Protein AF-A0A443N334-F1 (afdb_monomer_lite)

InterPro domains:
  IPR001878 Zinc finger, CCHC-type [PF00098] (125-140)
  IPR001878 Zinc finger, CCHC-type [PS50158] (126-140)
  IPR001878 Zinc finger, CCHC-type [SM00343] (126-142)
  IPR036875 Zinc finger, CCHC-type superfamily [SSF57756] (116-149)

Organism: NCBI:txid337451

Foldseek 3Di:
DLVVVCVVVVLCCLQPPDQQDDDDPPDDPVSNVVNVSNQVSQVVSLVSLLVVDDPVLNVVFDDDSGSNVSVVSSVVVVVVVVVVVVVVVVVPPDDDDDDDDDDDDDDDDDDDDDDDDDDDPPPFDAAPPPRHGDDYVLPDPVNVVVCVVVVHPDPPDDD

pLDDT: mean 74.27, std 21.25, range [29.14, 95.31]

Radius of gyration: 31.24 Å; chains: 1; bounding box: 69×46×81 Å

Structure (mmCIF, N/CA/C/O backbone):
data_AF-A0A443N334-F1
#
_entry.id   AF-A0A443N334-F1
#
loop_
_atom_site.group_PDB
_atom_site.id
_atom_site.type_symbol
_atom_site.label_atom_id
_atom_site.label_alt_id
_atom_site.label_comp_id
_atom_site.label_asym_id
_atom_site.label_entity_id
_atom_site.label_seq_id
_atom_site.pdbx_PDB_ins_code
_atom_site.Cartn_x
_atom_site.Cartn_y
_atom_site.Cartn_z
_atom_site.occupancy
_atom_site.B_iso_or_equiv
_atom_site.auth_seq_id
_atom_site.auth_comp_id
_atom_site.auth_asym_id
_atom_site.auth_atom_id
_atom_site.pdbx_PDB_model_num
ATOM 1 N N . MET A 1 1 ? 2.244 -10.534 11.794 1.00 71.75 1 MET A N 1
ATOM 2 C CA . MET A 1 1 ? 1.943 -11.153 10.482 1.00 71.75 1 MET A CA 1
ATOM 3 C C . MET A 1 1 ? 2.358 -10.271 9.314 1.00 71.75 1 MET A C 1
ATOM 5 O O . MET A 1 1 ? 3.073 -10.779 8.472 1.00 71.75 1 MET A O 1
ATOM 9 N N . LEU A 1 2 ? 1.988 -8.980 9.267 1.00 85.75 2 LEU A N 1
ATOM 10 C CA . LEU A 1 2 ? 2.371 -8.086 8.160 1.00 85.75 2 LEU A CA 1
ATOM 11 C C . LEU A 1 2 ? 3.886 -8.073 7.875 1.00 85.75 2 LEU A C 1
ATOM 13 O O . LEU A 1 2 ? 4.286 -8.418 6.773 1.00 85.75 2 LEU A O 1
ATOM 17 N N . LEU A 1 3 ? 4.708 -7.707 8.866 1.00 86.12 3 LEU A N 1
ATOM 18 C CA . LEU A 1 3 ? 6.162 -7.605 8.681 1.00 86.12 3 LEU A CA 1
ATOM 19 C C . LEU A 1 3 ? 6.791 -8.961 8.334 1.00 86.12 3 LEU A C 1
ATOM 21 O O . LEU A 1 3 ? 7.568 -9.049 7.400 1.00 86.12 3 LEU A O 1
ATOM 25 N N . LEU A 1 4 ? 6.351 -10.038 8.995 1.00 88.06 4 LEU A N 1
ATOM 26 C CA . LEU A 1 4 ? 6.811 -11.398 8.691 1.00 88.06 4 LEU A CA 1
ATOM 27 C C . LEU A 1 4 ? 6.523 -11.808 7.240 1.00 88.06 4 LEU A C 1
ATOM 29 O O . LEU A 1 4 ? 7.359 -12.449 6.619 1.00 88.06 4 LEU A O 1
ATOM 33 N N . ALA A 1 5 ? 5.359 -11.443 6.694 1.00 88.12 5 ALA A N 1
ATOM 34 C CA . ALA A 1 5 ? 5.014 -11.745 5.307 1.00 88.12 5 ALA A CA 1
ATOM 35 C C . ALA A 1 5 ? 5.846 -10.929 4.305 1.00 88.12 5 ALA A C 1
ATOM 37 O O . ALA A 1 5 ? 6.155 -11.433 3.234 1.00 88.12 5 ALA A O 1
ATOM 38 N N . ILE A 1 6 ? 6.201 -9.687 4.642 1.00 91.12 6 ILE A N 1
ATOM 39 C CA . ILE A 1 6 ? 7.043 -8.828 3.796 1.00 91.12 6 ILE A CA 1
ATOM 40 C C . ILE A 1 6 ? 8.465 -9.393 3.738 1.00 91.12 6 ILE A C 1
ATOM 42 O O . ILE A 1 6 ? 8.977 -9.591 2.638 1.00 91.12 6 ILE A O 1
ATOM 46 N N . THR A 1 7 ? 9.033 -9.750 4.893 1.00 91.50 7 THR A N 1
ATOM 47 C CA . THR A 1 7 ? 10.376 -10.337 4.979 1.00 91.50 7 THR A CA 1
ATOM 48 C C . THR A 1 7 ? 10.450 -11.726 4.362 1.00 91.50 7 THR A C 1
ATOM 50 O O . THR A 1 7 ? 11.375 -12.024 3.622 1.00 91.50 7 THR A O 1
ATOM 53 N N . TYR A 1 8 ? 9.443 -12.576 4.583 1.00 90.69 8 TYR A N 1
ATOM 54 C CA . TYR A 1 8 ? 9.399 -13.907 3.968 1.00 90.69 8 TYR A CA 1
ATOM 55 C C . TYR A 1 8 ? 9.336 -13.867 2.431 1.00 90.69 8 TYR A C 1
ATOM 57 O O . TYR A 1 8 ? 9.735 -14.822 1.772 1.00 90.69 8 TYR A O 1
ATOM 65 N N . LEU A 1 9 ? 8.804 -12.785 1.859 1.00 90.62 9 LEU A N 1
ATOM 66 C CA . LEU A 1 9 ? 8.667 -12.605 0.414 1.00 90.62 9 LEU A CA 1
ATOM 67 C C . LEU A 1 9 ? 9.794 -11.752 -0.197 1.00 90.62 9 LEU A C 1
ATOM 69 O O . LEU A 1 9 ? 9.680 -11.378 -1.366 1.00 90.62 9 LEU A O 1
ATOM 73 N N . ASP A 1 10 ? 10.839 -11.423 0.569 1.00 89.50 10 ASP A N 1
ATOM 74 C CA . ASP A 1 10 ? 11.967 -10.579 0.149 1.00 89.50 10 ASP A CA 1
ATOM 75 C C . ASP A 1 10 ? 11.525 -9.216 -0.424 1.00 89.50 10 ASP A C 1
ATOM 77 O O . ASP A 1 10 ? 12.042 -8.724 -1.434 1.00 89.50 10 ASP A O 1
ATOM 81 N N . LEU A 1 11 ? 10.513 -8.605 0.200 1.00 91.69 11 LEU A N 1
ATOM 82 C CA . LEU A 1 11 ? 9.928 -7.336 -0.243 1.00 91.69 11 LEU A CA 1
ATOM 83 C C . LEU A 1 11 ? 10.442 -6.118 0.541 1.00 91.69 11 LEU A C 1
ATOM 85 O O . LEU A 1 11 ? 9.994 -5.000 0.272 1.00 91.69 11 LEU A O 1
ATOM 89 N N . ASP A 1 12 ? 11.374 -6.307 1.480 1.00 90.38 12 ASP A N 1
ATOM 90 C CA . ASP A 1 12 ? 11.877 -5.245 2.365 1.00 90.38 12 ASP A CA 1
ATOM 91 C C . ASP A 1 12 ? 12.544 -4.093 1.599 1.00 90.38 12 ASP A C 1
ATOM 93 O O . ASP A 1 12 ? 12.478 -2.946 2.035 1.00 90.38 12 ASP A O 1
ATOM 97 N N . MET A 1 13 ? 13.048 -4.338 0.381 1.00 89.94 13 MET A N 1
ATOM 98 C CA . MET A 1 13 ? 13.572 -3.283 -0.503 1.00 89.94 13 MET A CA 1
ATOM 99 C C . MET A 1 13 ? 12.576 -2.140 -0.756 1.00 89.94 13 MET A C 1
ATOM 101 O O . MET A 1 13 ? 12.978 -1.001 -0.966 1.00 89.94 13 MET A O 1
ATOM 105 N N . ALA A 1 14 ? 11.267 -2.410 -0.704 1.00 91.00 14 ALA A N 1
ATOM 106 C CA . ALA A 1 14 ? 10.242 -1.381 -0.862 1.00 91.00 14 ALA A CA 1
ATOM 107 C C . ALA A 1 14 ? 10.022 -0.523 0.398 1.00 91.00 14 ALA A C 1
ATOM 109 O O . ALA A 1 14 ? 9.350 0.507 0.326 1.00 91.00 14 ALA A O 1
ATOM 110 N N . LEU A 1 15 ? 10.529 -0.963 1.552 1.00 90.25 15 LEU A N 1
ATOM 111 C CA . LEU A 1 15 ? 10.452 -0.253 2.830 1.00 90.25 15 LEU A CA 1
ATOM 112 C C . LEU A 1 15 ? 11.782 0.415 3.201 1.00 90.25 15 LEU A C 1
ATOM 114 O O . LEU A 1 15 ? 11.776 1.499 3.794 1.00 90.25 15 LEU A O 1
ATOM 118 N N . ASP A 1 16 ? 12.909 -0.192 2.838 1.00 87.62 16 ASP A N 1
ATOM 119 C CA . ASP A 1 16 ? 14.238 0.275 3.231 1.00 87.62 16 ASP A CA 1
ATOM 120 C C . ASP A 1 16 ? 14.835 1.259 2.221 1.00 87.62 16 ASP A C 1
ATOM 122 O O . ASP A 1 16 ? 15.339 2.313 2.620 1.00 87.62 16 ASP A O 1
ATOM 126 N N . GLU A 1 17 ? 14.709 0.976 0.922 1.00 80.56 17 GLU A N 1
ATOM 127 C CA . GLU A 1 17 ? 15.352 1.768 -0.127 1.00 80.56 17 GLU A CA 1
ATOM 128 C C . GLU A 1 17 ? 14.495 2.963 -0.579 1.00 80.56 17 GLU A C 1
ATOM 130 O O . GLU A 1 17 ? 13.267 2.853 -0.705 1.00 80.56 17 GLU A O 1
ATOM 135 N N . PRO A 1 18 ? 15.116 4.125 -0.868 1.00 81.50 18 PRO A N 1
ATOM 136 C CA . PRO A 1 18 ? 14.411 5.234 -1.494 1.00 81.50 18 PRO A CA 1
ATOM 137 C C . PRO A 1 18 ? 13.920 4.835 -2.890 1.00 81.50 18 PRO A C 1
ATOM 139 O O . PRO A 1 18 ? 14.555 4.038 -3.580 1.00 81.50 18 PRO A O 1
ATOM 142 N N . LYS A 1 19 ? 12.800 5.428 -3.330 1.00 86.81 19 LYS A N 1
ATOM 143 C CA . LYS A 1 19 ? 12.254 5.209 -4.678 1.00 86.81 19 LYS A CA 1
ATOM 144 C C . LYS A 1 19 ? 13.364 5.449 -5.715 1.00 86.81 19 LYS A C 1
ATOM 146 O O . LYS A 1 19 ? 13.864 6.574 -5.784 1.00 86.81 19 LYS A O 1
ATOM 151 N N . PRO A 1 20 ? 13.739 4.437 -6.518 1.00 87.38 20 PRO A N 1
ATOM 152 C CA . PRO A 1 20 ? 14.776 4.592 -7.520 1.00 87.38 20 PRO A CA 1
ATOM 153 C C . PRO A 1 20 ? 14.336 5.604 -8.575 1.00 87.38 20 PRO A C 1
ATOM 155 O O . PRO A 1 20 ? 13.142 5.766 -8.864 1.00 87.38 20 PRO A O 1
ATOM 158 N N . THR A 1 21 ? 15.313 6.293 -9.157 1.00 87.81 21 THR A N 1
ATOM 159 C CA . THR A 1 21 ? 15.070 7.220 -10.259 1.00 87.81 21 THR A CA 1
ATOM 160 C C . THR A 1 21 ? 14.495 6.467 -11.453 1.00 87.81 21 THR A C 1
ATOM 162 O O . THR A 1 21 ? 14.814 5.303 -11.700 1.00 87.81 21 THR A O 1
ATOM 165 N N . MET A 1 22 ? 13.592 7.125 -12.181 1.00 89.00 22 MET A N 1
ATOM 166 C CA . MET A 1 22 ? 13.020 6.545 -13.390 1.00 89.00 22 MET A CA 1
ATOM 167 C C . MET A 1 22 ? 14.150 6.285 -14.401 1.00 89.00 22 MET A C 1
ATOM 169 O O . MET A 1 22 ? 14.895 7.221 -14.702 1.00 89.00 22 MET A O 1
ATOM 173 N N . PRO A 1 23 ? 14.297 5.052 -14.917 1.00 90.19 23 PRO A N 1
ATOM 174 C CA . PRO A 1 23 ? 15.331 4.746 -15.888 1.00 90.19 23 PRO A CA 1
ATOM 175 C C . PRO A 1 23 ? 15.113 5.526 -17.181 1.00 90.19 23 PRO A C 1
ATOM 177 O O . PRO A 1 23 ? 13.975 5.778 -17.582 1.00 90.19 23 PRO A O 1
ATOM 180 N N . THR A 1 24 ? 16.210 5.857 -17.849 1.00 92.31 24 THR A N 1
ATOM 181 C CA . THR A 1 24 ? 16.201 6.482 -19.177 1.00 92.31 24 THR A CA 1
ATOM 182 C C . THR A 1 24 ? 16.582 5.458 -20.245 1.00 92.31 24 THR A C 1
ATOM 184 O O . THR A 1 24 ? 16.994 4.337 -19.926 1.00 92.31 24 THR A O 1
ATOM 187 N N . ASP A 1 25 ? 16.487 5.827 -21.524 1.00 86.94 25 ASP A N 1
ATOM 188 C CA . ASP A 1 25 ? 16.931 4.962 -22.628 1.00 86.94 25 ASP A CA 1
ATOM 189 C C . ASP A 1 25 ? 18.434 4.636 -22.538 1.00 86.94 25 ASP A C 1
ATOM 191 O O . ASP A 1 25 ? 18.850 3.541 -22.920 1.00 86.94 25 ASP A O 1
ATOM 195 N N . ALA A 1 26 ? 19.222 5.521 -21.916 1.00 91.44 26 ALA A N 1
ATOM 196 C CA . ALA A 1 26 ? 20.650 5.339 -21.662 1.00 91.44 26 ALA A CA 1
ATOM 197 C C . ALA A 1 26 ? 20.977 4.468 -20.432 1.00 91.44 26 ALA A C 1
ATOM 199 O O . ALA A 1 26 ? 22.125 4.058 -20.282 1.00 91.44 26 ALA A O 1
ATOM 200 N N . SER A 1 27 ? 20.005 4.185 -19.555 1.00 92.50 27 SER A N 1
ATOM 201 C CA . SER A 1 27 ? 20.235 3.363 -18.357 1.00 92.50 27 SER A CA 1
ATOM 202 C C . SER A 1 27 ? 20.701 1.955 -18.718 1.00 92.50 27 SER A C 1
ATOM 204 O O . SER A 1 27 ? 20.387 1.440 -19.789 1.00 92.50 27 SER A O 1
ATOM 206 N N . SER A 1 28 ? 21.418 1.288 -17.822 1.00 93.19 28 SER A N 1
ATOM 207 C CA . SER A 1 28 ? 21.817 -0.101 -18.054 1.00 93.19 28 SER A CA 1
ATOM 208 C C . SER A 1 28 ? 20.613 -1.053 -17.980 1.00 93.19 28 SER A C 1
ATOM 210 O O . SER A 1 28 ? 19.525 -0.715 -17.496 1.00 93.19 28 SER A O 1
ATOM 212 N N . VAL A 1 29 ? 20.780 -2.274 -18.495 1.00 92.62 29 VAL A N 1
ATOM 213 C CA . VAL A 1 29 ? 19.759 -3.327 -18.357 1.00 92.62 29 VAL A CA 1
ATOM 214 C C . VAL A 1 29 ? 19.517 -3.648 -16.878 1.00 92.62 29 VAL A C 1
ATOM 216 O O . VAL A 1 29 ? 18.362 -3.772 -16.469 1.00 92.62 29 VAL A O 1
ATOM 219 N N . ASP A 1 30 ? 20.578 -3.688 -16.073 1.00 91.25 30 ASP A N 1
ATOM 220 C CA . ASP A 1 30 ? 20.505 -3.993 -14.642 1.00 91.25 30 ASP A CA 1
ATOM 221 C C . ASP A 1 30 ? 19.816 -2.879 -13.843 1.00 91.25 30 ASP A C 1
ATOM 223 O O . ASP A 1 30 ? 18.969 -3.154 -12.995 1.00 91.25 30 ASP A O 1
ATOM 227 N N . GLU A 1 31 ? 20.081 -1.608 -14.161 1.00 90.75 31 GLU A N 1
ATOM 228 C CA . GLU A 1 31 ? 19.387 -0.464 -13.553 1.00 90.75 31 GLU A CA 1
ATOM 229 C C . GLU A 1 31 ? 17.880 -0.513 -13.826 1.00 90.75 31 GLU A C 1
ATOM 231 O O . GLU A 1 31 ? 17.057 -0.348 -12.920 1.00 90.75 31 GLU A O 1
ATOM 236 N N . ARG A 1 32 ? 17.502 -0.806 -15.077 1.00 91.31 32 ARG A N 1
ATOM 237 C CA . ARG A 1 32 ? 16.100 -0.990 -15.471 1.00 91.31 32 ARG A CA 1
ATOM 238 C C . ARG A 1 32 ? 15.462 -2.179 -14.755 1.00 91.31 32 ARG A C 1
ATOM 240 O O . ARG A 1 32 ? 14.304 -2.092 -14.338 1.00 91.31 32 ARG A O 1
ATOM 247 N N . ALA A 1 33 ? 16.189 -3.284 -14.602 1.00 91.94 33 ALA A N 1
ATOM 248 C CA . ALA A 1 33 ? 15.713 -4.461 -13.883 1.00 91.94 33 ALA A CA 1
ATOM 249 C C . ALA A 1 33 ? 15.471 -4.153 -12.396 1.00 91.94 33 ALA A C 1
ATOM 251 O O . ALA A 1 33 ? 14.398 -4.476 -11.877 1.00 91.94 33 ALA A O 1
ATOM 252 N N . ASN A 1 34 ? 16.406 -3.460 -11.745 1.00 90.50 34 ASN A N 1
ATOM 253 C CA . ASN A 1 34 ? 16.302 -3.051 -10.345 1.00 90.50 34 ASN A CA 1
ATOM 254 C C . ASN A 1 34 ? 15.120 -2.107 -10.113 1.00 90.50 34 ASN A C 1
ATOM 256 O O . ASN A 1 34 ? 14.294 -2.369 -9.237 1.00 90.50 34 ASN A O 1
ATOM 260 N N . TYR A 1 35 ? 14.956 -1.079 -10.953 1.00 92.19 35 TYR A N 1
ATOM 261 C CA . TYR A 1 35 ? 13.794 -0.187 -10.889 1.00 92.19 35 TYR A CA 1
ATOM 262 C C . TYR A 1 35 ? 12.474 -0.962 -10.988 1.00 92.19 35 TYR A C 1
ATOM 264 O O . TYR A 1 35 ? 11.571 -0.801 -10.165 1.00 92.19 35 TYR A O 1
ATOM 272 N N . ASN A 1 36 ? 12.359 -1.855 -11.974 1.00 92.12 36 ASN A N 1
ATOM 273 C CA . ASN A 1 36 ? 11.147 -2.648 -12.168 1.00 92.12 36 ASN A CA 1
ATOM 274 C C . ASN A 1 36 ? 10.877 -3.599 -10.997 1.00 92.12 36 ASN A C 1
ATOM 276 O O . ASN A 1 36 ? 9.717 -3.792 -10.619 1.00 92.12 36 ASN A O 1
ATOM 280 N N . ARG A 1 37 ? 11.928 -4.193 -10.420 1.00 92.38 37 ARG A N 1
ATOM 281 C CA . ARG A 1 37 ? 11.829 -5.042 -9.228 1.00 92.38 37 ARG A CA 1
ATOM 282 C C . ARG A 1 37 ? 11.300 -4.241 -8.043 1.00 92.38 37 ARG A C 1
ATOM 284 O O . ARG A 1 37 ? 10.315 -4.663 -7.437 1.00 92.38 37 ARG A O 1
ATOM 291 N N . TRP A 1 38 ? 11.861 -3.060 -7.799 1.00 94.56 38 TRP A N 1
ATOM 292 C CA . TRP A 1 38 ? 11.420 -2.160 -6.738 1.00 94.56 38 TRP A CA 1
ATOM 293 C C . TRP A 1 38 ? 9.954 -1.740 -6.915 1.00 94.56 38 TRP A C 1
ATOM 295 O O . TRP A 1 38 ? 9.151 -1.874 -5.994 1.00 94.56 38 TRP A O 1
ATOM 305 N N . ILE A 1 39 ? 9.546 -1.325 -8.122 1.00 94.25 39 ILE A N 1
ATOM 306 C CA . ILE A 1 39 ? 8.157 -0.915 -8.404 1.00 94.25 39 ILE A CA 1
ATOM 307 C C . ILE A 1 39 ? 7.168 -2.057 -8.150 1.00 94.25 39 ILE A C 1
ATOM 309 O O . ILE A 1 39 ? 6.086 -1.833 -7.596 1.00 94.25 39 ILE A O 1
ATOM 313 N N . LYS A 1 40 ? 7.518 -3.284 -8.553 1.00 94.12 40 LYS A N 1
ATOM 314 C CA . LYS A 1 40 ? 6.697 -4.473 -8.293 1.00 94.12 40 LYS A CA 1
ATOM 315 C C . LYS A 1 40 ? 6.603 -4.750 -6.796 1.00 94.12 40 LYS A C 1
ATOM 317 O O . LYS A 1 40 ? 5.488 -4.899 -6.297 1.00 94.12 40 LYS A O 1
ATOM 322 N N . ALA A 1 41 ? 7.735 -4.761 -6.092 1.00 94.94 41 ALA A N 1
ATOM 323 C CA . ALA A 1 41 ? 7.775 -4.992 -4.653 1.00 94.94 41 ALA A CA 1
ATOM 324 C C . ALA A 1 41 ? 6.914 -3.965 -3.906 1.00 94.94 41 ALA A C 1
ATOM 326 O O . ALA A 1 41 ? 6.008 -4.336 -3.161 1.00 94.94 41 ALA A O 1
ATOM 327 N N . ASN A 1 42 ? 7.083 -2.680 -4.218 1.00 95.31 42 ASN A N 1
ATOM 328 C CA . ASN A 1 42 ? 6.319 -1.584 -3.637 1.00 95.31 42 ASN A CA 1
ATOM 329 C C . ASN A 1 42 ? 4.800 -1.749 -3.820 1.00 95.31 42 ASN A C 1
ATOM 331 O O . ASN A 1 42 ? 4.038 -1.631 -2.860 1.00 95.31 42 ASN A O 1
ATOM 335 N N . LYS A 1 43 ? 4.338 -2.119 -5.023 1.00 94.81 43 LYS A N 1
ATOM 336 C CA . LYS A 1 43 ? 2.910 -2.392 -5.273 1.00 94.81 43 LYS A CA 1
ATOM 337 C C . LYS A 1 43 ? 2.378 -3.559 -4.437 1.00 94.81 43 LYS A C 1
ATOM 339 O O . LYS A 1 43 ? 1.259 -3.481 -3.922 1.00 94.81 43 LYS A O 1
ATOM 344 N N . VAL A 1 44 ? 3.153 -4.636 -4.309 1.00 94.44 44 VAL A N 1
ATOM 345 C CA . VAL A 1 44 ? 2.759 -5.810 -3.516 1.00 94.44 44 VAL A CA 1
ATOM 346 C C . VAL A 1 44 ? 2.689 -5.450 -2.034 1.00 94.44 44 VAL A C 1
ATOM 348 O O . VAL A 1 44 ? 1.681 -5.746 -1.390 1.00 94.44 44 VAL A O 1
ATOM 351 N N . VAL A 1 45 ? 3.682 -4.733 -1.506 1.00 94.62 45 VAL A N 1
ATOM 352 C CA . VAL A 1 45 ? 3.691 -4.293 -0.106 1.00 94.62 45 VAL A CA 1
ATOM 353 C C . VAL A 1 45 ? 2.515 -3.364 0.191 1.00 94.62 45 VAL A C 1
ATOM 355 O O . VAL A 1 45 ? 1.801 -3.596 1.166 1.00 94.62 45 VAL A O 1
ATOM 358 N N . ILE A 1 46 ? 2.214 -2.391 -0.680 1.00 93.44 46 ILE A N 1
ATOM 359 C CA . ILE A 1 46 ? 1.014 -1.546 -0.546 1.00 93.44 46 ILE A CA 1
ATOM 360 C C . ILE A 1 46 ? -0.247 -2.406 -0.442 1.00 93.44 46 ILE A C 1
ATOM 362 O O . ILE A 1 46 ? -1.108 -2.141 0.399 1.00 93.44 46 ILE A O 1
ATOM 366 N N . ARG A 1 47 ? -0.373 -3.456 -1.263 1.00 91.88 47 ARG A N 1
ATOM 367 C CA . ARG A 1 47 ? -1.532 -4.359 -1.238 1.00 91.88 47 ARG A CA 1
ATOM 368 C C . ARG A 1 47 ? -1.614 -5.147 0.069 1.00 91.88 47 ARG A C 1
ATOM 370 O O . ARG A 1 47 ? -2.707 -5.249 0.625 1.00 91.88 47 ARG A O 1
ATOM 377 N N . ILE A 1 48 ? -0.488 -5.664 0.563 1.00 92.12 48 ILE A N 1
ATOM 378 C CA . ILE A 1 48 ? -0.392 -6.379 1.846 1.00 92.12 48 ILE A CA 1
ATOM 379 C C . ILE A 1 48 ? -0.798 -5.447 2.993 1.00 92.12 48 ILE A C 1
ATOM 381 O O . ILE A 1 48 ? -1.717 -5.767 3.748 1.00 92.12 48 ILE A O 1
ATOM 385 N N . ILE A 1 49 ? -0.188 -4.260 3.070 1.00 91.19 49 ILE A N 1
ATOM 386 C CA . ILE A 1 49 ? -0.482 -3.235 4.079 1.00 91.19 49 ILE A CA 1
ATOM 387 C C . ILE A 1 49 ? -1.959 -2.856 4.048 1.00 91.19 49 ILE A C 1
ATOM 389 O O . ILE A 1 49 ? -2.664 -2.997 5.048 1.00 91.19 49 ILE A O 1
ATOM 393 N N . THR A 1 50 ? -2.460 -2.464 2.882 1.00 90.00 50 THR A N 1
ATOM 394 C CA . THR A 1 50 ? -3.845 -2.021 2.704 1.00 90.00 50 THR A CA 1
ATOM 395 C C . THR A 1 50 ? -4.855 -3.110 3.078 1.00 90.00 50 THR A C 1
ATOM 397 O O . THR A 1 50 ? -5.925 -2.795 3.599 1.00 90.00 50 THR A O 1
ATOM 400 N N . ASN A 1 51 ? -4.554 -4.389 2.824 1.00 88.75 51 ASN A N 1
ATOM 401 C CA . ASN A 1 51 ? -5.420 -5.522 3.178 1.00 88.75 51 ASN A CA 1
ATOM 402 C C . ASN A 1 51 ? -5.311 -5.957 4.640 1.00 88.75 51 ASN A C 1
ATOM 404 O O . ASN A 1 51 ? -6.253 -6.561 5.145 1.00 88.75 51 ASN A O 1
ATOM 408 N N . SER A 1 52 ? -4.213 -5.631 5.319 1.00 87.94 52 SER A N 1
ATOM 409 C CA . SER A 1 52 ? -4.040 -5.930 6.743 1.00 87.94 52 SER A CA 1
ATOM 410 C C . SER A 1 52 ? -4.864 -5.015 7.657 1.00 87.94 52 SER A C 1
ATOM 412 O O . SER A 1 52 ? -5.191 -5.397 8.779 1.00 87.94 52 SER A O 1
ATOM 414 N N . ILE A 1 53 ? -5.232 -3.822 7.176 1.00 86.56 53 ILE A N 1
ATOM 415 C CA . ILE A 1 53 ? -6.049 -2.853 7.913 1.00 86.56 53 ILE A CA 1
ATOM 416 C C . ILE A 1 53 ? -7.542 -2.976 7.577 1.00 86.56 53 ILE A C 1
ATOM 418 O O . ILE A 1 53 ? -7.937 -3.317 6.457 1.00 86.56 53 ILE A O 1
ATOM 422 N N . SER A 1 54 ? -8.398 -2.660 8.554 1.00 82.62 54 SER A N 1
ATOM 423 C CA . SER A 1 54 ? -9.854 -2.681 8.371 1.00 82.62 54 SER A CA 1
ATOM 424 C C . SER A 1 54 ? -10.309 -1.621 7.362 1.00 82.62 54 SER A C 1
ATOM 426 O O . SER A 1 54 ? -9.692 -0.563 7.219 1.00 82.62 54 SER A O 1
ATOM 428 N N . ARG A 1 55 ? -11.433 -1.869 6.670 1.00 78.56 55 ARG A N 1
ATOM 429 C CA . ARG A 1 55 ? -11.979 -0.927 5.669 1.00 78.56 55 ARG A CA 1
ATOM 430 C C . ARG A 1 55 ? -12.259 0.462 6.253 1.00 78.56 55 ARG A C 1
ATOM 432 O O . ARG A 1 55 ? -12.115 1.451 5.545 1.00 78.56 55 ARG A O 1
ATOM 439 N N . THR A 1 56 ? -12.619 0.529 7.532 1.00 79.38 56 THR A N 1
ATOM 440 C CA . THR A 1 56 ? -12.874 1.782 8.254 1.00 79.38 56 THR A CA 1
ATOM 441 C C . THR A 1 56 ? -11.617 2.646 8.353 1.00 79.38 56 THR A C 1
ATOM 443 O O . THR A 1 56 ? -11.674 3.845 8.093 1.00 79.38 56 THR A O 1
ATOM 446 N N . ILE A 1 57 ? -10.475 2.030 8.676 1.00 77.44 57 ILE A N 1
ATOM 447 C CA . ILE A 1 57 ? -9.177 2.718 8.735 1.00 77.44 57 ILE A CA 1
ATOM 448 C C . ILE A 1 57 ? -8.708 3.044 7.314 1.00 77.44 57 ILE A C 1
ATOM 450 O O . ILE A 1 57 ? -8.322 4.174 7.039 1.00 77.44 57 ILE A O 1
ATOM 454 N N . ARG A 1 58 ? -8.849 2.094 6.378 1.00 79.81 58 ARG A N 1
ATOM 455 C CA . ARG A 1 58 ? -8.494 2.285 4.964 1.00 79.81 58 ARG A CA 1
ATOM 456 C C . ARG A 1 58 ? -9.165 3.513 4.341 1.00 79.81 58 ARG A C 1
ATOM 458 O O . ARG A 1 58 ? -8.527 4.211 3.572 1.00 79.81 58 ARG A O 1
ATOM 465 N N . GLY A 1 59 ? -10.436 3.770 4.650 1.00 76.06 59 GLY A N 1
ATOM 466 C CA . GLY A 1 59 ? -11.159 4.932 4.120 1.00 76.06 59 GLY A CA 1
ATOM 467 C C . GLY A 1 59 ? -10.744 6.274 4.734 1.00 76.06 59 GLY A C 1
ATOM 468 O O . GLY A 1 59 ? -11.121 7.311 4.202 1.00 76.06 59 GLY A O 1
ATOM 469 N N . SER A 1 60 ? -10.003 6.256 5.846 1.00 79.50 60 SER A N 1
ATOM 470 C CA . SER A 1 60 ? -9.541 7.462 6.546 1.00 79.50 60 SER A CA 1
ATOM 471 C C . SER A 1 60 ? -8.124 7.880 6.145 1.00 79.50 60 SER A C 1
ATOM 473 O O . SER A 1 60 ? -7.734 9.009 6.417 1.00 79.50 60 SER A O 1
ATOM 475 N N . ILE A 1 61 ? -7.355 6.982 5.524 1.00 82.56 61 ILE A N 1
ATOM 476 C CA . ILE A 1 61 ? -5.953 7.210 5.165 1.00 82.56 61 ILE A CA 1
ATOM 477 C C . ILE A 1 61 ? -5.866 7.463 3.663 1.00 82.56 61 ILE A C 1
ATOM 479 O O . ILE A 1 61 ? -6.382 6.690 2.856 1.00 82.56 61 ILE A O 1
ATOM 483 N N . GLU A 1 62 ? -5.203 8.551 3.286 1.00 83.00 62 GLU A N 1
ATOM 484 C CA . GLU A 1 62 ? -4.939 8.867 1.885 1.00 83.00 62 GLU A CA 1
ATOM 485 C C . GLU A 1 62 ? -4.069 7.791 1.228 1.00 83.00 62 GLU A C 1
ATOM 487 O O . GLU A 1 62 ? -3.100 7.306 1.817 1.00 83.00 62 GLU A O 1
ATOM 492 N N . ALA A 1 63 ? -4.369 7.452 -0.027 1.00 82.00 63 ALA A N 1
ATOM 493 C CA . ALA A 1 63 ? -3.517 6.559 -0.800 1.00 82.00 63 ALA A CA 1
ATOM 494 C C . ALA A 1 63 ? -2.123 7.183 -0.993 1.00 82.00 63 ALA A C 1
ATOM 496 O O . ALA A 1 63 ? -2.004 8.361 -1.333 1.00 82.00 63 ALA A O 1
ATOM 497 N N . LYS A 1 64 ? -1.070 6.383 -0.797 1.00 88.38 64 LYS A N 1
ATOM 498 C CA . LYS A 1 64 ? 0.322 6.779 -1.044 1.00 88.38 64 LYS A CA 1
ATOM 499 C C . LYS A 1 64 ? 0.932 5.878 -2.114 1.00 88.38 64 LYS A C 1
ATOM 501 O O . LYS A 1 64 ? 0.621 4.690 -2.183 1.00 88.38 64 LYS A O 1
ATOM 506 N N . GLU A 1 65 ? 1.791 6.456 -2.952 1.00 88.69 65 GLU A N 1
ATOM 507 C CA . GLU A 1 65 ? 2.511 5.715 -3.995 1.00 88.69 65 GLU A CA 1
ATOM 508 C C . GLU A 1 65 ? 3.659 4.872 -3.441 1.00 88.69 65 GLU A C 1
ATOM 510 O O . GLU A 1 65 ? 4.059 3.906 -4.084 1.00 88.69 65 GLU A O 1
ATOM 515 N N . ASN A 1 66 ? 4.196 5.243 -2.278 1.00 91.88 66 ASN A N 1
ATOM 516 C CA . ASN A 1 66 ? 5.287 4.553 -1.605 1.00 91.88 66 ASN A CA 1
ATOM 517 C C . ASN A 1 66 ? 4.743 3.756 -0.409 1.00 91.88 66 ASN A C 1
ATOM 519 O O . ASN A 1 66 ? 4.006 4.282 0.429 1.00 91.88 66 ASN A O 1
ATOM 523 N N . ALA A 1 67 ? 5.112 2.480 -0.345 1.00 92.69 67 ALA A N 1
ATOM 524 C CA . ALA A 1 67 ? 4.765 1.554 0.719 1.00 92.69 67 ALA A CA 1
ATOM 525 C C . ALA A 1 67 ? 5.253 2.024 2.094 1.00 92.69 67 ALA A C 1
ATOM 527 O O . ALA A 1 67 ? 4.514 1.894 3.071 1.00 92.69 67 ALA A O 1
ATOM 528 N N . LYS A 1 68 ? 6.463 2.590 2.165 1.00 92.25 68 LYS A N 1
ATOM 529 C CA . LYS A 1 68 ? 7.056 3.129 3.392 1.00 92.25 68 LYS A CA 1
ATOM 530 C C . LYS A 1 68 ? 6.211 4.268 3.952 1.00 92.25 68 LYS A C 1
ATOM 532 O O . LYS A 1 68 ? 5.794 4.217 5.104 1.00 92.25 68 LYS A O 1
ATOM 537 N N . ASP A 1 69 ? 5.874 5.238 3.106 1.00 91.88 69 ASP A N 1
ATOM 538 C CA . ASP A 1 69 ? 5.068 6.397 3.504 1.00 91.88 69 ASP A CA 1
ATOM 539 C C . ASP A 1 69 ? 3.659 5.975 3.938 1.00 91.88 69 ASP A C 1
ATOM 541 O O . ASP A 1 69 ? 3.118 6.497 4.913 1.00 91.88 69 ASP A O 1
ATOM 545 N N . LEU A 1 70 ? 3.065 4.993 3.247 1.00 91.94 70 LEU A N 1
ATOM 546 C CA . LEU A 1 70 ? 1.779 4.419 3.641 1.00 91.94 70 LEU A CA 1
ATOM 547 C C . LEU A 1 70 ? 1.857 3.751 5.020 1.00 91.94 70 LEU A C 1
ATOM 549 O O . LEU A 1 70 ? 0.953 3.922 5.839 1.00 91.94 70 LEU A O 1
ATOM 553 N N . LEU A 1 71 ? 2.914 2.975 5.267 1.00 91.19 71 LEU A N 1
ATOM 554 C CA . LEU A 1 71 ? 3.117 2.278 6.533 1.00 91.19 71 LEU A CA 1
ATOM 555 C C . LEU A 1 71 ? 3.257 3.268 7.693 1.00 91.19 71 LEU A C 1
ATOM 557 O O . LEU A 1 71 ? 2.608 3.089 8.722 1.00 91.19 71 LEU A O 1
ATOM 561 N N . GLU A 1 72 ? 4.060 4.315 7.517 1.00 91.50 72 GLU A N 1
ATOM 562 C CA . GLU A 1 72 ? 4.246 5.356 8.530 1.00 91.50 72 GLU A CA 1
ATOM 563 C C . GLU A 1 72 ? 2.958 6.152 8.775 1.00 91.50 72 GLU A C 1
ATOM 565 O O . GLU A 1 72 ? 2.587 6.376 9.928 1.00 91.50 72 GLU A O 1
ATOM 570 N N . ALA A 1 73 ? 2.196 6.481 7.726 1.00 90.75 73 ALA A N 1
ATOM 571 C CA . ALA A 1 73 ? 0.891 7.129 7.875 1.00 90.75 73 ALA A CA 1
ATOM 572 C C . ALA A 1 73 ? -0.103 6.274 8.683 1.00 90.75 73 ALA A C 1
ATOM 574 O O . ALA A 1 73 ? -0.836 6.794 9.526 1.00 90.75 73 ALA A O 1
ATOM 575 N N . ILE A 1 74 ? -0.113 4.954 8.465 1.00 89.50 74 ILE A N 1
ATOM 576 C CA . ILE A 1 74 ? -0.951 4.023 9.233 1.00 89.50 74 ILE A CA 1
ATOM 577 C C . ILE A 1 74 ? -0.509 3.957 10.693 1.00 89.50 74 ILE A C 1
ATOM 579 O O . ILE A 1 74 ? -1.362 4.005 11.579 1.00 89.50 74 ILE A O 1
ATOM 583 N N . LYS A 1 75 ? 0.799 3.853 10.957 1.00 90.06 75 LYS A N 1
ATOM 584 C CA . LYS A 1 75 ? 1.329 3.846 12.329 1.00 90.06 75 LYS A CA 1
ATOM 585 C C . LYS A 1 75 ? 0.950 5.131 13.070 1.00 90.06 75 LYS A C 1
ATOM 587 O O . LYS A 1 75 ? 0.502 5.054 14.211 1.00 90.06 75 LYS A O 1
ATOM 592 N N . ALA A 1 76 ? 1.062 6.285 12.412 1.00 90.50 76 ALA A N 1
ATOM 593 C CA . ALA A 1 76 ? 0.684 7.574 12.982 1.00 90.50 76 ALA A CA 1
ATOM 594 C C . ALA A 1 76 ? -0.821 7.655 13.308 1.00 90.50 76 ALA A C 1
ATOM 596 O O . ALA A 1 76 ? -1.182 7.998 14.432 1.00 90.50 76 ALA A O 1
ATOM 597 N N . ASP A 1 77 ? -1.707 7.270 12.379 1.00 87.81 77 ASP A N 1
ATOM 598 C CA . ASP A 1 77 ? -3.162 7.250 12.620 1.00 87.81 77 ASP A CA 1
ATOM 599 C C . ASP A 1 77 ? -3.543 6.298 13.769 1.00 87.81 77 ASP A C 1
ATOM 601 O O . ASP A 1 77 ? -4.387 6.625 14.606 1.00 87.81 77 ASP A O 1
ATOM 605 N N . GLN A 1 78 ? -2.899 5.131 13.855 1.00 87.88 78 GLN A N 1
ATOM 606 C CA . GLN A 1 78 ? -3.114 4.189 14.955 1.00 87.88 78 GLN A CA 1
ATOM 607 C C . GLN A 1 78 ? -2.679 4.767 16.303 1.00 87.88 78 GLN A C 1
ATOM 609 O O . GLN A 1 78 ? -3.418 4.641 17.283 1.00 87.88 78 GLN A O 1
ATOM 614 N N . GLU A 1 79 ? -1.522 5.424 16.354 1.00 89.81 79 GLU A N 1
ATOM 615 C CA . GLU A 1 79 ? -1.009 6.038 17.576 1.00 89.81 79 GLU A CA 1
ATOM 616 C C . GLU A 1 79 ? -1.890 7.205 18.036 1.00 89.81 79 GLU A C 1
ATOM 618 O O . GLU A 1 79 ? -2.277 7.273 19.203 1.00 89.81 79 GLU A O 1
ATOM 623 N N . GLU A 1 80 ? -2.331 8.069 17.120 1.00 88.12 80 GLU A N 1
ATOM 624 C CA . GLU A 1 80 ? -3.290 9.124 17.452 1.00 88.12 80 GLU A CA 1
ATOM 625 C C . GLU A 1 80 ? -4.597 8.569 18.031 1.00 88.12 80 GLU A C 1
ATOM 627 O O . GLU A 1 80 ? -5.173 9.141 18.962 1.00 88.12 80 GLU A O 1
ATOM 632 N N . ARG A 1 81 ? -5.100 7.458 17.478 1.00 87.06 81 ARG A N 1
ATOM 633 C CA . ARG A 1 81 ? -6.302 6.788 17.992 1.00 87.06 81 ARG A CA 1
ATOM 634 C C . ARG A 1 81 ? -6.061 6.184 19.369 1.00 87.06 81 ARG A C 1
ATOM 636 O O . ARG A 1 81 ? -6.952 6.284 20.212 1.00 87.06 81 ARG A O 1
ATOM 643 N N . ARG A 1 82 ? -4.882 5.600 19.611 1.00 89.69 82 ARG A N 1
ATOM 644 C CA . ARG A 1 82 ? -4.483 5.075 20.924 1.00 89.69 82 ARG A CA 1
ATOM 645 C C . ARG A 1 82 ? -4.473 6.188 21.968 1.00 89.69 82 ARG A C 1
ATOM 647 O O . ARG A 1 82 ? -5.143 6.057 22.988 1.00 89.69 82 ARG A O 1
ATOM 654 N N . LEU A 1 83 ? -3.823 7.313 21.671 1.00 89.62 83 LEU A N 1
ATOM 655 C CA . LEU A 1 83 ? -3.762 8.477 22.560 1.00 89.62 83 LEU A CA 1
AT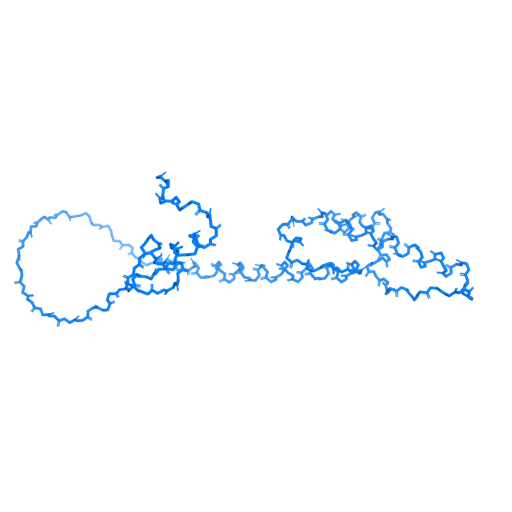OM 656 C C . LEU A 1 83 ? -5.156 9.052 22.858 1.00 89.62 83 LEU A C 1
ATOM 658 O O . LEU A 1 83 ? -5.467 9.366 24.007 1.00 89.62 83 LEU A O 1
ATOM 662 N N . LYS A 1 84 ? -6.036 9.144 21.848 1.00 87.88 84 LYS A N 1
ATOM 663 C CA . LYS A 1 84 ? -7.434 9.579 22.033 1.00 87.88 84 LYS A CA 1
ATOM 664 C C . LYS A 1 84 ? -8.230 8.602 22.908 1.00 87.88 84 LYS A C 1
ATOM 666 O O . LYS A 1 84 ? -9.020 9.048 23.738 1.00 87.88 84 LYS A O 1
ATOM 671 N N . ALA A 1 85 ? -8.018 7.293 22.755 1.00 85.19 85 ALA A N 1
ATOM 672 C CA . ALA A 1 85 ? -8.667 6.277 23.581 1.00 85.19 85 ALA A CA 1
ATOM 673 C C . ALA A 1 85 ? -8.170 6.314 25.038 1.00 85.19 85 ALA A C 1
ATOM 675 O O . ALA A 1 85 ? -8.980 6.263 25.960 1.00 85.19 85 ALA A O 1
ATOM 676 N N . GLU A 1 86 ? -6.866 6.481 25.265 1.00 80.94 86 GLU A N 1
ATOM 677 C CA . GLU A 1 86 ? -6.283 6.626 26.607 1.00 80.94 86 GLU A CA 1
ATOM 678 C C . GLU A 1 86 ? -6.735 7.916 27.295 1.00 80.94 86 GLU A C 1
ATOM 680 O O . GLU A 1 86 ? -7.154 7.888 28.453 1.00 80.94 86 GLU A O 1
ATOM 685 N N . GLY A 1 87 ? -6.762 9.036 26.568 1.00 69.44 87 GLY A N 1
ATOM 686 C CA . GLY A 1 87 ? -7.328 10.296 27.053 1.00 69.44 87 GLY A CA 1
ATOM 687 C C . GLY A 1 87 ? -8.821 10.206 27.392 1.00 69.44 87 GLY A C 1
ATOM 688 O O . GLY A 1 87 ? -9.308 10.964 28.222 1.00 69.44 87 GLY A O 1
ATOM 689 N N . GLN A 1 88 ? -9.556 9.263 26.798 1.00 59.09 88 GLN A N 1
ATOM 690 C CA . GLN A 1 88 ? -10.962 9.011 27.118 1.00 59.09 88 GLN A CA 1
ATOM 691 C C . GLN A 1 88 ? -11.134 8.033 28.295 1.00 59.09 88 GLN A C 1
ATOM 693 O O . GLN A 1 88 ? -12.079 8.171 29.073 1.00 59.09 88 GLN A O 1
ATOM 698 N N . LEU A 1 89 ? -10.214 7.078 28.466 1.00 58.62 89 LEU A N 1
ATOM 699 C CA . LEU A 1 89 ? -10.182 6.153 29.604 1.00 58.62 89 LEU A CA 1
ATOM 700 C C . LEU A 1 89 ? -9.817 6.864 30.917 1.00 58.62 89 LEU A C 1
ATOM 702 O O . LEU A 1 89 ? -10.396 6.552 31.957 1.00 58.62 89 LEU A O 1
ATOM 706 N N . THR A 1 90 ? -8.921 7.855 30.879 1.00 56.28 90 THR A N 1
ATOM 707 C CA . THR A 1 90 ? -8.501 8.615 32.074 1.00 56.28 90 THR A CA 1
ATOM 708 C C . THR A 1 90 ? -9.605 9.504 32.657 1.00 56.28 90 THR A C 1
ATOM 710 O O . THR A 1 90 ? -9.613 9.752 33.861 1.00 56.28 90 THR A O 1
ATOM 713 N N . VAL A 1 91 ? -10.591 9.924 31.855 1.00 54.00 91 VAL A N 1
ATOM 714 C CA . VAL A 1 91 ? -11.722 10.764 32.308 1.00 54.00 91 VAL A CA 1
ATOM 715 C C . VAL A 1 91 ? -12.786 9.956 33.074 1.00 54.00 91 VAL A C 1
ATOM 717 O O . VAL A 1 91 ? -13.608 10.534 33.782 1.00 54.00 91 VAL A O 1
ATOM 720 N N . ASN A 1 92 ? -12.736 8.620 33.021 1.00 54.34 92 ASN A N 1
ATOM 721 C CA . ASN A 1 92 ? -13.665 7.739 33.740 1.00 54.34 92 ASN A CA 1
ATOM 722 C C . ASN A 1 92 ? -13.134 7.207 35.087 1.00 54.34 92 ASN A C 1
ATOM 724 O O . ASN A 1 92 ? -13.812 6.394 35.716 1.00 54.34 92 ASN A O 1
ATOM 728 N N . TYR A 1 93 ? -11.978 7.669 35.584 1.00 44.75 93 TYR A N 1
ATOM 729 C CA . TYR A 1 93 ? -11.492 7.291 36.920 1.00 44.75 93 TYR A CA 1
ATOM 730 C C . TYR A 1 93 ? -11.860 8.328 37.990 1.00 44.75 93 TYR A C 1
ATOM 732 O O . TYR A 1 93 ? -11.006 8.942 38.621 1.00 44.75 93 TYR A O 1
ATOM 740 N N . VAL A 1 94 ? -13.162 8.507 38.222 1.00 52.25 94 VAL A N 1
ATOM 741 C CA . VAL A 1 94 ? -13.681 9.067 39.477 1.00 52.25 94 VAL A CA 1
ATOM 742 C C . VAL A 1 94 ? -14.938 8.297 39.862 1.00 52.25 94 VAL A C 1
ATOM 744 O O . VAL A 1 94 ? -16.032 8.614 39.409 1.00 52.25 94 VAL A O 1
ATOM 747 N N . SER A 1 95 ? -14.799 7.317 40.756 1.00 43.00 95 SER A N 1
ATOM 748 C CA . SER A 1 95 ? -15.777 7.166 41.834 1.00 43.00 95 SER A CA 1
ATOM 749 C C . SER A 1 95 ? -15.206 6.390 43.021 1.00 43.00 95 SER A C 1
ATOM 751 O O . SER A 1 95 ? -15.028 5.179 42.981 1.00 43.00 95 SER A O 1
ATOM 753 N N . GLN A 1 96 ? -14.939 7.169 44.071 1.00 47.72 96 GLN A N 1
ATOM 754 C CA . GLN A 1 96 ? -15.320 6.918 45.460 1.00 47.72 96 GLN A CA 1
ATOM 755 C C . GLN A 1 96 ? -14.873 5.612 46.130 1.00 47.72 96 GLN A C 1
ATOM 757 O O . GLN A 1 96 ? -15.461 4.558 45.941 1.00 47.72 96 GLN A O 1
ATOM 762 N N . ASN A 1 97 ? -13.970 5.759 47.105 1.00 39.16 97 ASN A N 1
ATOM 763 C CA . ASN A 1 97 ? -14.019 4.979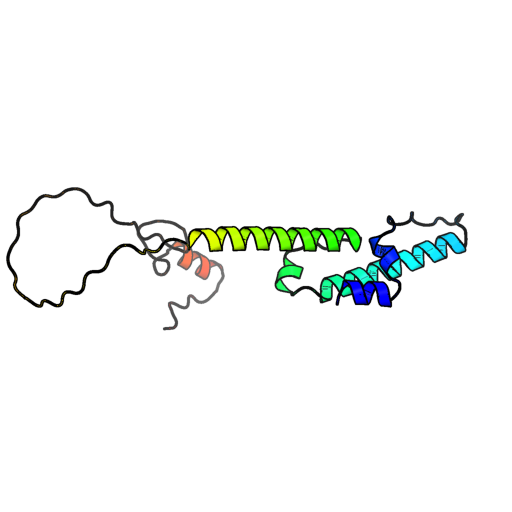 48.340 1.00 39.16 97 ASN A CA 1
ATOM 764 C C . ASN A 1 97 ? -13.603 5.852 49.535 1.00 39.16 97 ASN A C 1
ATOM 766 O O . ASN A 1 97 ? -12.423 5.976 49.853 1.00 39.16 97 ASN A O 1
ATOM 770 N N . LYS A 1 98 ? -14.588 6.432 50.233 1.00 36.97 98 LYS A N 1
ATOM 771 C CA . LYS A 1 98 ? -14.481 6.744 51.666 1.00 36.97 98 LYS A CA 1
ATOM 772 C C . LYS A 1 98 ? -15.806 6.447 52.379 1.00 36.97 98 LYS A C 1
ATOM 774 O O . LYS A 1 98 ? -16.849 6.987 52.037 1.00 36.97 98 LYS A O 1
ATOM 779 N N . SER A 1 99 ? -15.674 5.568 53.375 1.00 34.66 99 SER A N 1
ATOM 780 C CA . SER A 1 99 ? -16.518 5.315 54.554 1.00 34.66 99 SER A CA 1
ATOM 781 C C . SER A 1 99 ? -17.989 4.902 54.379 1.00 34.66 99 SER A C 1
ATOM 783 O O . SER A 1 99 ? -18.892 5.722 54.288 1.00 34.66 99 SER A O 1
ATOM 785 N N . LYS A 1 100 ? -18.207 3.584 54.501 1.00 34.47 100 LYS A N 1
ATOM 786 C CA . LYS A 1 100 ? -18.883 2.920 55.640 1.00 34.47 100 LYS A CA 1
ATOM 787 C C . LYS A 1 100 ? -20.071 3.683 56.269 1.00 34.47 100 LYS A C 1
ATOM 789 O O . LYS A 1 100 ? -19.875 4.602 57.054 1.00 34.47 100 LYS A O 1
ATOM 794 N N . GLY A 1 101 ? -21.288 3.181 56.045 1.00 32.00 101 GLY A N 1
ATOM 795 C CA . GLY A 1 101 ? -22.484 3.600 56.786 1.00 32.00 101 GLY A CA 1
ATOM 796 C C . GLY A 1 101 ? -23.723 2.769 56.447 1.00 32.00 101 GLY A C 1
ATOM 797 O O . GLY A 1 101 ? -24.503 3.131 55.577 1.00 32.00 101 GLY A O 1
ATOM 798 N N . LYS A 1 102 ? -23.898 1.634 57.134 1.00 32.47 102 LYS A N 1
ATOM 799 C CA . LYS A 1 102 ? -25.138 0.836 57.166 1.00 32.47 102 LYS A CA 1
ATOM 800 C C . LYS A 1 102 ? -26.219 1.632 57.911 1.00 32.47 102 LYS A C 1
ATOM 802 O O . LYS A 1 102 ? -25.982 2.020 59.048 1.00 32.47 102 LYS A O 1
ATOM 807 N N . GLY A 1 103 ? -27.418 1.768 57.346 1.00 32.44 103 GLY A N 1
ATOM 808 C CA . GLY A 1 103 ? -28.564 2.293 58.096 1.00 32.44 103 GLY A CA 1
ATOM 809 C C . GLY A 1 103 ? -29.878 2.271 57.322 1.00 32.44 103 GLY A C 1
ATOM 810 O O . GLY A 1 103 ? -30.159 3.169 56.539 1.00 32.44 103 GLY A O 1
ATOM 811 N N . LYS A 1 104 ? -30.691 1.234 57.555 1.00 36.47 104 LYS A N 1
ATOM 812 C CA . LYS A 1 104 ? -32.099 1.139 57.138 1.00 36.47 104 LYS A CA 1
ATOM 813 C C . LYS A 1 104 ? -32.950 2.110 57.970 1.00 36.47 104 LYS A C 1
ATOM 815 O O . LYS A 1 104 ? -32.823 2.110 59.188 1.00 36.47 104 LYS A O 1
ATOM 820 N N . GLY A 1 105 ? -33.897 2.819 57.353 1.00 31.92 105 GLY A N 1
ATOM 821 C CA . GLY A 1 105 ? -34.916 3.567 58.099 1.00 31.92 105 GLY A CA 1
ATOM 822 C C . GLY A 1 105 ? -35.999 4.183 57.217 1.00 31.92 105 GLY A C 1
ATOM 823 O O . GLY A 1 105 ? -35.773 5.188 56.558 1.00 31.92 105 GLY A O 1
ATOM 824 N N . LYS A 1 106 ? -37.189 3.573 57.217 1.00 37.59 106 LYS A N 1
ATOM 825 C CA . LYS A 1 106 ? -38.435 4.113 56.648 1.00 37.59 106 LYS A CA 1
ATOM 826 C C . LYS A 1 106 ? -38.961 5.261 57.527 1.00 37.59 106 LYS A C 1
ATOM 828 O O . LYS A 1 106 ? -39.072 5.046 58.730 1.00 37.59 106 LYS A O 1
ATOM 833 N N . LYS A 1 107 ? -39.472 6.355 56.944 1.00 30.41 107 LYS A N 1
ATOM 834 C CA . LYS A 1 107 ? -40.751 6.966 57.379 1.00 30.41 107 LYS A CA 1
ATOM 835 C C . LYS A 1 107 ? -41.292 8.001 56.384 1.00 30.41 107 LYS A C 1
ATOM 837 O O . LYS A 1 107 ? -40.547 8.776 55.803 1.00 30.41 107 LYS A O 1
ATOM 842 N N . LYS A 1 108 ? -42.614 7.950 56.206 1.00 31.73 108 LYS A N 1
ATOM 843 C CA . LYS A 1 108 ? -43.468 8.875 55.449 1.00 31.73 108 LYS A CA 1
ATOM 844 C C . LYS A 1 108 ? -43.781 10.122 56.299 1.00 31.73 108 LYS A C 1
ATOM 846 O O . LYS A 1 108 ? -43.911 9.973 57.511 1.00 31.73 108 LYS A O 1
ATOM 851 N N . VAL A 1 109 ? -44.021 11.270 55.660 1.00 29.14 109 VAL A N 1
ATOM 852 C CA . VAL A 1 109 ? -45.300 12.029 55.583 1.00 29.14 109 VAL A CA 1
ATOM 853 C C . VAL A 1 109 ? -45.031 13.521 55.274 1.00 29.14 109 VAL A C 1
ATOM 855 O O . VAL A 1 109 ? -44.043 14.103 55.696 1.00 29.14 109 VAL A O 1
ATOM 858 N N . ASN A 1 110 ? -45.949 14.040 54.459 1.00 32.31 110 ASN A N 1
ATOM 859 C CA . ASN A 1 110 ? -46.196 15.347 53.845 1.00 32.31 110 ASN A CA 1
ATOM 860 C C . ASN A 1 110 ? -46.267 16.565 54.802 1.00 32.31 110 ASN A C 1
ATOM 862 O O . ASN A 1 110 ? -46.663 16.381 55.949 1.00 32.31 110 ASN A O 1
ATOM 866 N N . VAL A 1 111 ? -46.018 17.783 54.280 1.00 29.83 111 VAL A N 1
ATOM 867 C CA . VAL A 1 111 ? -46.938 18.959 54.270 1.00 29.83 111 VAL A CA 1
ATOM 868 C C . VAL A 1 111 ? -46.200 20.318 54.087 1.00 29.83 111 VAL A C 1
ATOM 870 O O . VAL A 1 111 ? -45.316 20.670 54.855 1.00 29.83 111 VAL A O 1
ATOM 873 N N . GLN A 1 112 ? -46.669 21.050 53.061 1.00 32.12 112 GLN A N 1
ATOM 874 C CA . GLN A 1 112 ? -46.792 22.510 52.821 1.00 32.12 112 GLN A CA 1
ATOM 875 C C . GLN A 1 112 ? -45.602 23.475 52.592 1.00 32.12 112 GLN A C 1
ATOM 877 O O . GLN A 1 112 ? -44.742 23.723 53.427 1.00 32.12 112 GLN A O 1
ATOM 882 N N . GLU A 1 113 ? -45.711 24.084 51.401 1.00 34.25 113 GLU A N 1
ATOM 883 C CA . GLU A 1 113 ? -45.371 25.431 50.914 1.00 34.25 113 GLU A CA 1
ATOM 884 C C . GLU A 1 113 ? -44.773 26.484 51.867 1.00 34.25 113 GLU A C 1
ATOM 886 O O . GLU A 1 113 ? -45.424 26.934 52.803 1.00 34.25 113 GLU A O 1
ATOM 891 N N . ALA A 1 114 ? -43.644 27.071 51.442 1.00 32.19 114 ALA A N 1
ATOM 892 C CA . ALA A 1 114 ? -43.451 28.526 51.422 1.00 32.19 114 ALA A CA 1
ATOM 893 C C . ALA A 1 114 ? -42.356 28.931 50.412 1.00 32.19 114 ALA A C 1
ATOM 895 O O . ALA A 1 114 ? -41.323 28.285 50.261 1.00 32.19 114 ALA A O 1
ATOM 896 N N . LYS A 1 115 ? -42.644 30.009 49.685 1.00 38.81 115 LYS A N 1
ATOM 897 C CA . LYS A 1 115 ? -42.016 30.518 48.458 1.00 38.81 115 LYS A CA 1
ATOM 898 C C . LYS A 1 115 ? -40.677 31.233 48.705 1.00 38.81 115 LYS A C 1
ATOM 900 O O . LYS A 1 115 ? -40.573 32.021 49.634 1.00 38.81 115 LYS A O 1
ATOM 905 N N . SER A 1 116 ? -39.726 31.121 47.771 1.00 32.97 116 SER A N 1
ATOM 906 C CA . SER A 1 116 ? -38.938 32.279 47.297 1.00 32.97 116 SER A CA 1
ATOM 907 C C . SER A 1 116 ? -38.233 31.966 45.966 1.00 32.97 116 SER A C 1
ATOM 909 O O . SER A 1 116 ? -37.353 31.118 45.863 1.00 32.97 116 SER A O 1
ATOM 911 N N . ASN A 1 117 ? -38.682 32.645 44.908 1.00 39.88 117 ASN A N 1
ATOM 912 C CA . ASN A 1 117 ? -38.187 32.512 43.540 1.00 39.88 117 ASN A CA 1
ATOM 913 C C . ASN A 1 117 ? -36.731 32.987 43.423 1.00 39.88 117 ASN A C 1
ATOM 915 O O . ASN A 1 117 ? -36.462 34.185 43.510 1.00 39.88 117 ASN A O 1
ATOM 919 N N . LYS A 1 118 ? -35.805 32.070 43.116 1.00 35.59 118 LYS A N 1
ATOM 920 C CA . LYS A 1 118 ? -34.445 32.406 42.674 1.00 35.59 118 LYS A CA 1
ATOM 921 C C . LYS A 1 118 ? -34.046 31.542 41.471 1.00 35.59 118 LYS A C 1
ATOM 923 O O . LYS A 1 118 ? -33.525 30.450 41.620 1.00 35.59 118 LYS A O 1
ATOM 928 N N . LYS A 1 119 ?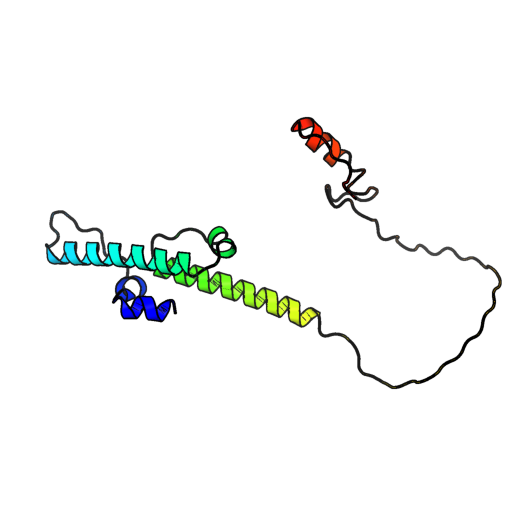 -34.346 32.073 40.275 1.00 38.97 119 LYS A N 1
ATOM 929 C CA . LYS A 1 119 ? -33.736 31.814 38.949 1.00 38.97 119 LYS A CA 1
ATOM 930 C C . LYS A 1 119 ? -32.873 30.537 38.840 1.00 38.97 119 LYS A C 1
ATOM 932 O O . LYS A 1 119 ? -31.650 30.602 38.930 1.00 38.97 119 LYS A O 1
ATOM 937 N N . GLU A 1 120 ? -33.497 29.412 38.500 1.00 36.75 120 GLU A N 1
ATOM 938 C CA . GLU A 1 120 ? -32.788 28.255 37.943 1.00 36.75 120 GLU A CA 1
ATOM 939 C C . GLU A 1 120 ? -32.758 28.370 36.414 1.00 36.75 120 GLU A C 1
ATOM 941 O O . GLU A 1 120 ? -33.789 28.402 35.738 1.00 36.75 120 GLU A O 1
ATOM 946 N N . LY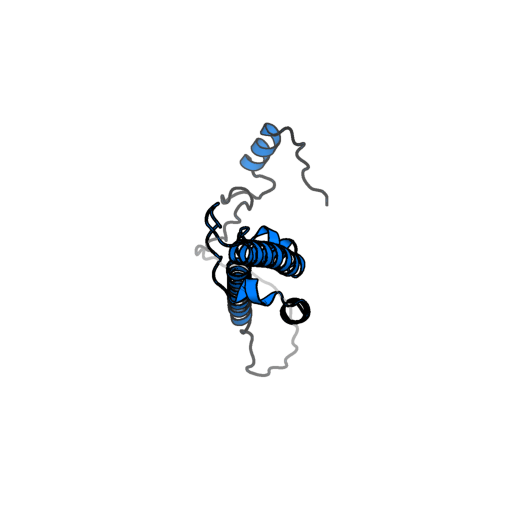S A 1 121 ? -31.553 28.489 35.846 1.00 36.84 121 LYS A N 1
ATOM 947 C CA . LYS A 1 121 ? -31.337 28.466 34.396 1.00 36.84 121 LYS A CA 1
ATOM 948 C C . LYS A 1 121 ? -31.624 27.050 33.894 1.00 36.84 121 LYS A C 1
ATOM 950 O O . LYS A 1 121 ? -30.747 26.192 33.910 1.00 36.84 121 LYS A O 1
ATOM 955 N N . GLY A 1 122 ? -32.865 26.824 33.465 1.00 43.28 122 GLY A N 1
ATOM 956 C CA . GLY A 1 122 ? -33.299 25.579 32.843 1.00 43.28 122 GLY A CA 1
ATOM 957 C C . GLY A 1 122 ? -32.373 25.198 31.691 1.00 43.28 122 GLY A C 1
ATOM 958 O O . GLY A 1 122 ? -32.130 26.001 30.788 1.00 43.28 122 GLY A O 1
ATOM 959 N N . ALA A 1 123 ? -31.843 23.976 31.734 1.00 54.09 123 ALA A N 1
ATOM 960 C CA . ALA A 1 123 ? -31.049 23.409 30.656 1.00 54.09 123 ALA A CA 1
ATOM 961 C C . ALA A 1 123 ? -31.871 23.454 29.357 1.00 54.09 123 ALA A C 1
ATOM 963 O O . ALA A 1 123 ? -32.808 22.677 29.160 1.00 54.09 123 ALA A O 1
ATOM 964 N N . GLN A 1 124 ? -31.555 24.417 28.489 1.00 55.22 124 GLN A N 1
ATOM 965 C CA . GLN A 1 124 ? -32.225 24.610 27.211 1.00 55.22 124 GLN A CA 1
ATOM 966 C C . GLN A 1 124 ? -31.973 23.384 26.337 1.00 55.22 124 GLN A C 1
ATOM 968 O O . GLN A 1 124 ? -30.894 23.206 25.773 1.00 55.22 124 GLN A O 1
ATOM 973 N N . LYS A 1 125 ? -32.979 22.514 26.237 1.00 67.31 125 LYS A N 1
ATOM 974 C CA . LYS A 1 125 ? -32.943 21.369 25.330 1.00 67.31 125 LYS A CA 1
ATOM 975 C C . LYS A 1 125 ? -32.801 21.909 23.901 1.00 67.31 125 LYS A C 1
ATOM 977 O O . LYS A 1 125 ? -33.661 22.649 23.416 1.00 67.31 125 LYS A O 1
ATOM 982 N N . LYS A 1 126 ? -31.669 21.593 23.266 1.00 81.56 126 LYS A N 1
ATOM 983 C CA . LYS A 1 126 ? -31.314 22.042 21.916 1.00 81.56 126 LYS A CA 1
ATOM 984 C C . LYS A 1 126 ?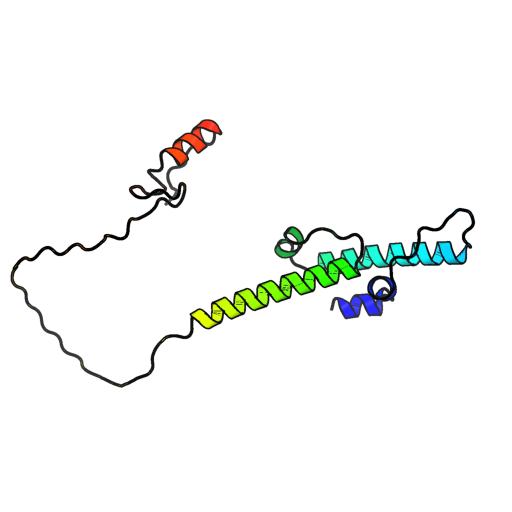 -31.689 21.006 20.870 1.00 81.56 126 LYS A C 1
ATOM 986 O O . LYS A 1 126 ? -31.578 19.802 21.096 1.00 81.56 126 LYS A O 1
ATOM 991 N N . CYS A 1 127 ? -32.108 21.466 19.702 1.00 87.81 127 CYS A N 1
ATOM 992 C CA . CYS A 1 127 ? -32.415 20.606 18.577 1.00 87.81 127 CYS A CA 1
ATOM 993 C C . CYS A 1 127 ? -31.136 19.950 18.042 1.00 87.81 127 CYS A C 1
ATOM 995 O O . CYS A 1 127 ? -30.244 20.629 17.544 1.00 87.81 127 CYS A O 1
ATOM 997 N N . PHE A 1 128 ? -31.066 18.619 18.052 1.00 83.00 128 PHE A N 1
ATOM 998 C CA . PHE A 1 128 ? -29.919 17.864 17.525 1.00 83.00 128 PHE A CA 1
ATOM 999 C C . PHE A 1 128 ? -29.739 17.948 15.997 1.00 83.00 128 PHE A C 1
ATOM 1001 O O . PHE A 1 128 ? -28.742 17.459 15.482 1.00 83.00 128 PHE A O 1
ATOM 1008 N N . PHE A 1 129 ? -30.697 18.516 15.252 1.00 85.88 129 PHE A N 1
ATOM 1009 C CA . PHE A 1 129 ? -30.587 18.672 13.794 1.00 85.88 129 PHE A CA 1
ATOM 1010 C C . PHE A 1 129 ? -30.045 20.041 13.383 1.00 85.88 129 PHE A C 1
ATOM 1012 O O . PHE A 1 129 ? -29.166 20.123 12.534 1.00 85.88 129 PHE A O 1
ATOM 1019 N N . CYS A 1 130 ? -30.572 21.125 13.959 1.00 87.50 130 CYS A N 1
ATOM 1020 C CA . CYS A 1 130 ? -30.164 22.486 13.597 1.00 87.50 130 CYS A CA 1
ATOM 1021 C C . CYS A 1 130 ? -29.313 23.183 14.665 1.00 87.50 130 CYS A C 1
ATOM 1023 O O . CYS A 1 130 ? -28.835 24.285 14.415 1.00 87.50 130 CYS A O 1
ATOM 1025 N N . GLY A 1 131 ? -29.170 22.589 15.853 1.00 80.81 131 GLY A N 1
ATOM 1026 C CA . GLY A 1 131 ? -28.429 23.148 16.983 1.00 80.81 131 GLY A CA 1
ATOM 1027 C C . GLY A 1 131 ? -29.155 24.250 17.760 1.00 80.81 131 GLY A C 1
ATOM 1028 O O . GLY A 1 131 ? -28.625 24.699 18.770 1.00 80.81 131 GLY A O 1
ATOM 1029 N N . LYS A 1 132 ? -30.349 24.691 17.328 1.00 81.56 132 LYS A N 1
ATOM 1030 C CA . LYS A 1 132 ? -31.094 25.782 17.981 1.00 81.56 132 LYS A CA 1
ATOM 1031 C C . LYS A 1 132 ? -31.865 25.297 19.210 1.00 81.56 132 LYS A C 1
ATOM 1033 O O . LYS A 1 132 ? -32.461 24.220 19.192 1.00 81.56 132 LYS A O 1
ATOM 1038 N N . ASN A 1 133 ? -31.892 26.125 20.248 1.00 81.25 133 ASN A N 1
ATOM 1039 C CA . ASN A 1 133 ? -32.661 25.889 21.469 1.00 81.25 133 ASN A CA 1
ATOM 1040 C C . ASN A 1 133 ? -34.158 26.148 21.229 1.00 81.25 133 ASN A C 1
ATOM 1042 O O . ASN A 1 133 ? -34.525 26.880 20.309 1.00 81.25 133 ASN A O 1
ATOM 1046 N N . GLY A 1 134 ? -35.022 25.543 22.048 1.00 83.06 134 GLY A N 1
ATOM 1047 C CA . GLY A 1 134 ? -36.466 25.825 22.048 1.00 83.06 134 GLY A CA 1
ATOM 1048 C C . GLY A 1 134 ? -37.341 24.872 21.227 1.00 83.06 134 GLY A C 1
ATOM 1049 O O . GLY A 1 134 ? -38.552 25.034 21.226 1.00 83.06 134 GLY A O 1
ATOM 1050 N N . HIS A 1 135 ? -36.766 23.868 20.559 1.00 84.81 135 HIS A N 1
ATOM 1051 C CA . HIS A 1 135 ? -37.518 22.788 19.909 1.00 84.81 135 HIS A CA 1
ATOM 1052 C C . HIS A 1 135 ? -36.676 21.508 19.823 1.00 84.81 135 HIS A C 1
ATOM 1054 O O . HIS A 1 135 ? -35.445 21.556 19.901 1.00 84.81 135 HIS A O 1
ATOM 1060 N N . PHE A 1 136 ? -37.318 20.353 19.635 1.00 83.25 136 PHE A N 1
ATOM 1061 C CA . PHE A 1 136 ? -36.622 19.082 19.433 1.00 83.25 136 PHE A CA 1
ATOM 1062 C C . PHE A 1 136 ? -36.437 18.762 17.949 1.00 83.25 136 PHE A C 1
ATOM 1064 O O . PHE A 1 136 ? -37.011 19.391 17.067 1.00 83.25 136 PHE A O 1
ATOM 1071 N N . LYS A 1 137 ? -35.631 17.738 17.648 1.00 81.38 137 LYS A N 1
ATOM 1072 C CA . LYS A 1 137 ? -35.365 17.285 16.270 1.00 81.38 137 LYS A CA 1
ATOM 1073 C C . LYS A 1 137 ? -36.642 16.956 15.480 1.00 81.38 137 LYS A C 1
ATOM 1075 O O . LYS A 1 137 ? -36.646 17.126 14.260 1.00 81.38 137 LYS A O 1
ATOM 1080 N N . LYS A 1 138 ? -37.693 16.484 16.156 1.00 82.31 138 LYS A N 1
ATOM 1081 C CA . LYS A 1 138 ? -38.997 16.181 15.548 1.00 82.31 138 LYS A CA 1
ATOM 1082 C C . LYS A 1 138 ? -39.702 17.447 15.059 1.00 82.31 138 LYS A C 1
ATOM 1084 O O . LYS A 1 138 ? -40.169 17.476 13.929 1.00 82.31 138 LYS A O 1
ATOM 1089 N N . ASP A 1 139 ? -39.607 18.515 15.840 1.00 80.81 139 ASP A N 1
ATOM 1090 C CA . ASP A 1 139 ? -40.277 19.799 15.600 1.00 80.81 139 ASP A CA 1
ATOM 1091 C C . ASP A 1 139 ? -39.388 20.792 14.830 1.00 80.81 139 ASP A C 1
ATOM 1093 O O . ASP A 1 139 ? -39.622 22.000 14.803 1.00 80.81 139 ASP A O 1
ATOM 1097 N N . CYS A 1 140 ? -38.306 20.308 14.213 1.00 86.75 140 CYS A N 1
ATOM 1098 C CA . CYS A 1 140 ? -37.366 21.163 13.507 1.00 86.75 140 CYS A CA 1
ATOM 1099 C C . CYS A 1 140 ? -37.876 21.513 12.109 1.00 86.75 140 CYS A C 1
ATOM 1101 O O . CYS A 1 140 ? -37.742 20.723 11.174 1.00 86.75 140 CYS A O 1
ATOM 1103 N N . LEU A 1 141 ? -38.363 22.743 11.935 1.00 85.94 141 LEU A N 1
ATOM 1104 C CA . LEU A 1 141 ? -38.798 23.265 10.632 1.00 85.94 141 LEU A CA 1
ATOM 1105 C C . LEU A 1 141 ? -37.700 23.145 9.561 1.00 85.94 141 LEU A C 1
ATOM 1107 O O . LEU A 1 141 ? -37.971 22.702 8.449 1.00 85.94 141 LEU A O 1
ATOM 1111 N N . LYS A 1 142 ? -36.432 23.416 9.919 1.00 82.38 142 LYS A N 1
ATOM 1112 C CA . LYS A 1 142 ? -35.284 23.244 9.005 1.00 82.38 142 LYS A CA 1
ATOM 1113 C C . LYS A 1 142 ? -35.127 21.791 8.551 1.00 82.38 142 LYS A C 1
ATOM 1115 O O . LYS A 1 142 ? -34.730 21.557 7.416 1.00 82.38 142 LYS A O 1
ATOM 1120 N N . ARG A 1 143 ? -35.439 20.821 9.419 1.00 84.38 143 ARG A N 1
ATOM 1121 C CA . ARG A 1 143 ? -35.434 19.397 9.069 1.00 84.38 143 ARG A CA 1
ATOM 1122 C C . ARG A 1 143 ? -36.554 19.093 8.085 1.00 84.38 143 ARG A C 1
ATOM 1124 O O . ARG A 1 143 ? -36.270 18.502 7.053 1.00 84.38 143 ARG A O 1
ATOM 1131 N N . LYS A 1 144 ? -37.783 19.536 8.363 1.00 80.75 144 LYS A N 1
ATOM 1132 C CA . LYS A 1 144 ? -38.944 19.307 7.490 1.00 80.75 144 LYS A CA 1
ATOM 1133 C C . LYS A 1 144 ? -38.708 19.850 6.073 1.00 80.75 144 LYS A C 1
ATOM 1135 O O . LYS A 1 144 ? -38.745 19.079 5.119 1.00 80.75 144 LYS A O 1
ATOM 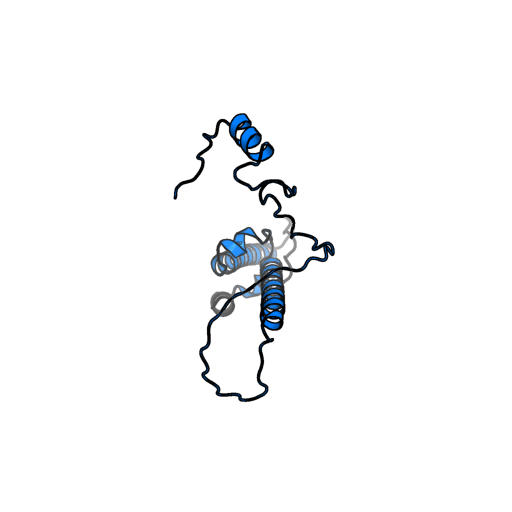1140 N N . SER A 1 145 ? -38.302 21.115 5.951 1.00 79.69 145 SER A N 1
ATOM 1141 C CA . SER A 1 145 ? -38.011 21.731 4.647 1.00 79.69 145 SER A CA 1
ATOM 1142 C C . SER A 1 145 ? -36.813 21.100 3.923 1.00 79.69 145 SER A C 1
ATOM 1144 O O . SER A 1 145 ? -36.735 21.152 2.699 1.00 79.69 145 SER A O 1
ATOM 1146 N N . TRP A 1 146 ? -35.862 20.502 4.651 1.00 79.81 146 TRP A N 1
ATOM 1147 C CA . TRP A 1 146 ? -34.730 19.784 4.052 1.00 79.81 146 TRP A CA 1
ATOM 1148 C C . TRP A 1 146 ? -35.157 18.461 3.396 1.00 79.81 146 TRP A C 1
ATOM 1150 O O . TRP A 1 146 ? -34.610 18.112 2.353 1.00 79.81 146 TRP A O 1
ATOM 1160 N N . PHE A 1 147 ? -36.140 17.750 3.965 1.00 78.69 147 PHE A N 1
ATOM 1161 C CA . PHE A 1 147 ? -36.702 16.531 3.364 1.00 78.69 147 PHE A CA 1
ATOM 1162 C C . PHE A 1 147 ? -37.607 16.847 2.163 1.00 78.69 147 PHE A C 1
ATOM 1164 O O . PHE A 1 147 ? -37.456 16.215 1.118 1.00 78.69 147 PHE A O 1
ATOM 1171 N N . GLU A 1 148 ? -38.465 17.869 2.270 1.00 75.12 148 GLU A N 1
ATOM 1172 C CA . GLU A 1 148 ? -39.355 18.316 1.182 1.00 75.12 148 GLU A CA 1
ATOM 1173 C C . GLU A 1 148 ? -38.568 18.735 -0.070 1.00 75.12 148 GLU A C 1
ATOM 1175 O O . GLU A 1 148 ? -38.869 18.281 -1.170 1.00 75.12 148 GLU A O 1
ATOM 1180 N N . LYS A 1 149 ? -37.482 19.506 0.089 1.00 80.12 149 LYS A N 1
ATOM 1181 C CA . LYS A 1 149 ? -36.618 19.921 -1.036 1.00 80.12 149 LYS A CA 1
ATOM 1182 C C . LYS A 1 149 ? -35.876 18.774 -1.725 1.00 80.12 149 LYS A C 1
ATOM 1184 O O . LYS A 1 149 ? -35.360 18.969 -2.819 1.00 80.12 149 LYS A O 1
ATOM 1189 N N . ARG A 1 150 ? -35.767 17.606 -1.087 1.00 74.12 150 ARG A N 1
ATOM 1190 C CA . ARG A 1 150 ? -35.059 16.437 -1.634 1.00 74.12 150 ARG A CA 1
ATOM 1191 C C . ARG A 1 150 ? -35.999 15.344 -2.137 1.00 74.12 150 ARG A C 1
ATOM 1193 O O . ARG A 1 150 ? -35.512 14.300 -2.552 1.00 74.12 150 ARG A O 1
ATOM 1200 N N . GLY A 1 151 ? -37.316 15.567 -2.089 1.00 64.00 151 GLY A N 1
ATOM 1201 C CA . GLY A 1 151 ? -38.313 14.578 -2.509 1.00 64.00 151 GLY A CA 1
ATOM 1202 C C . GLY A 1 151 ? -38.303 13.298 -1.665 1.00 64.00 151 GLY A C 1
ATOM 1203 O O . GLY A 1 151 ? -38.800 12.267 -2.104 1.00 64.00 151 GLY A O 1
ATOM 1204 N N . ILE A 1 152 ? -37.717 13.337 -0.462 1.00 67.88 152 ILE A N 1
ATOM 1205 C CA . ILE A 1 152 ? -37.617 12.169 0.416 1.00 67.88 152 ILE A CA 1
ATOM 1206 C C . ILE A 1 152 ? -38.843 12.170 1.339 1.00 67.88 152 ILE A C 1
ATOM 1208 O O . ILE A 1 152 ? -39.020 13.138 2.088 1.00 67.88 152 ILE A O 1
ATOM 1212 N N . PRO A 1 153 ? -39.675 11.110 1.349 1.00 59.94 153 PRO A N 1
ATOM 1213 C CA . PRO A 1 153 ? -40.846 11.051 2.215 1.00 59.94 153 PRO A CA 1
ATOM 1214 C C . PRO A 1 153 ? -40.428 11.135 3.689 1.00 59.94 153 PRO A C 1
ATOM 1216 O O . PRO A 1 153 ? -39.649 10.319 4.191 1.00 59.94 153 PRO A O 1
ATOM 1219 N N . PHE A 1 154 ? -40.938 12.151 4.390 1.00 57.09 154 PHE A N 1
ATOM 1220 C CA . PHE A 1 154 ? -40.663 12.378 5.805 1.00 57.09 154 PHE A CA 1
ATOM 1221 C C . PHE A 1 154 ? -41.339 11.289 6.645 1.00 57.09 154 PHE A C 1
ATOM 1223 O O . PHE A 1 154 ? -42.520 11.379 6.969 1.00 57.09 154 PHE A O 1
ATOM 1230 N N . LYS A 1 155 ? -40.590 10.245 7.016 1.00 56.12 155 LYS A N 1
ATOM 1231 C CA . LYS A 1 155 ? -41.055 9.269 8.007 1.00 56.12 155 LYS A CA 1
ATOM 1232 C C . LYS A 1 155 ? -40.875 9.856 9.407 1.00 56.12 155 LYS A C 1
ATOM 1234 O O . LYS A 1 155 ? -39.764 9.902 9.944 1.00 56.12 155 LYS A O 1
ATOM 1239 N N . ALA A 1 156 ? -41.975 10.349 9.968 1.00 55.16 156 ALA A N 1
ATOM 1240 C CA . ALA A 1 156 ? -42.087 10.696 11.376 1.00 55.16 156 ALA A CA 1
ATOM 1241 C C . ALA A 1 156 ? -42.179 9.398 12.192 1.00 55.16 156 ALA A C 1
ATOM 1243 O O . ALA A 1 156 ? -43.263 8.910 12.467 1.00 55.16 156 ALA A O 1
ATOM 1244 N N . ASP A 1 157 ? -41.009 8.864 12.538 1.00 55.91 157 ASP A N 1
ATOM 1245 C CA . ASP A 1 157 ? -40.781 7.878 13.598 1.00 55.91 157 ASP A CA 1
ATOM 1246 C C . ASP A 1 157 ? -41.346 6.457 13.364 1.00 55.91 157 ASP A C 1
ATOM 1248 O O . ASP A 1 157 ? -42.548 6.212 13.372 1.00 55.91 157 ASP A O 1
ATOM 1252 N N . SER A 1 158 ? -40.445 5.478 13.246 1.00 43.16 158 SER A N 1
ATOM 1253 C CA . SER A 1 158 ? -40.749 4.084 13.590 1.00 43.16 158 SER A CA 1
ATOM 1254 C C . SER A 1 158 ? -40.388 3.884 15.062 1.00 43.16 158 SER A C 1
ATOM 1256 O O . SER A 1 158 ? -39.313 4.308 15.491 1.00 43.16 158 SER A O 1
ATOM 1258 N N . LYS A 1 159 ? -41.355 3.352 15.810 1.00 44.06 159 LYS A N 1
ATOM 1259 C CA . LYS A 1 159 ? -41.342 3.115 17.258 1.00 44.06 159 LYS A CA 1
ATOM 1260 C C . LYS A 1 159 ? -40.302 2.075 17.662 1.00 44.06 159 LYS A C 1
ATOM 1262 O O . LYS A 1 159 ? -40.076 1.150 16.853 1.00 44.06 159 LYS A O 1
#

Sequence (159 aa):
MLLLAITYLDLDMALDEPKPTMPTDASSVDERANYNRWIKANKVVIRIITNSISRTIRGSIEAKENAKDLLEAIKADQEERRLKAEGQLTVNYVSQNKSKGKGKGKKKVNVQEAKSNKKEKGAQKKCFFCGKNGHFKKDCLKRKSWFEKRGIPFKADSK

Secondary structure (DSSP, 8-state):
-HHHHHHHTT-THHHHSPPPPPP-TTS-HHHHHHHHHHHHHHHHHHHHHHHHS-HHHHTTS---SSHHHHHHHHHHHHHHHHHHHHHHHGGG---------------------------------B-TTT--BTS-STT-HHHHHHHHTTT--------